Protein AF-A0A530GNJ5-F1 (afdb_monomer_lite)

Sequence (176 aa):
YNTWGGSNHYQGITGPNRDQYATIVSTQRPWCRGFVVLPKDAPRVPVEVAMPPKTVPRYPHMEWAFATGHSKKYASSGWASYDSHFFRFAERAGYQVDLASQHELHFSPEILDGYECVVFVGHDEYWTWEMRDAVDNYVTRGGHAARFAGNFMWQTRLEDQGRRQVCYKYKARAED

Foldseek 3Di:
DACAPAAAPPFGQDDPRGTDHDLKDFPPGDHFALQADDDPPQDEPPHPDDDDPPDDDDDVNQVVCVVPVGPSCSRVHHCHNKVVVVVVVCVVVPHDDDDDDLLCCQPPLVVLVVDQEDEAMEAQAEHEPSSVVSVVVSVVVPHHYHYNYDNHYWYWDQPPSNRMIGTCDVCVVPPD

Radius of gyration: 18.24 Å; chains: 1; bounding box: 43×44×46 Å

Structure (mmCIF, N/CA/C/O backbone):
data_AF-A0A530GNJ5-F1
#
_entry.id   AF-A0A530GNJ5-F1
#
loop_
_atom_site.group_PDB
_atom_site.id
_atom_site.type_symbol
_atom_site.label_atom_id
_atom_site.label_alt_id
_atom_site.label_comp_id
_atom_site.label_asym_id
_atom_site.label_entity_id
_atom_site.label_seq_id
_atom_site.pdbx_PDB_ins_code
_atom_site.Cartn_x
_atom_site.Cartn_y
_atom_site.Cartn_z
_atom_site.occupancy
_atom_site.B_iso_or_equiv
_atom_site.auth_seq_id
_atom_site.auth_comp_id
_atom_site.auth_asym_id
_atom_site.auth_atom_id
_atom_site.pdbx_PDB_model_num
ATOM 1 N N . TYR A 1 1 ? 4.530 0.815 -5.643 1.00 88.56 1 TYR A N 1
ATOM 2 C CA . TYR A 1 1 ? 4.685 -0.299 -6.611 1.00 88.56 1 TYR A CA 1
ATOM 3 C C . TYR A 1 1 ? 3.999 -0.114 -7.966 1.00 88.56 1 TYR A C 1
ATOM 5 O O . TYR A 1 1 ? 4.352 -0.833 -8.893 1.00 88.56 1 TYR A O 1
ATOM 13 N N . ASN A 1 2 ? 3.062 0.825 -8.126 1.00 88.69 2 ASN A N 1
ATOM 14 C CA . ASN A 1 2 ? 2.397 1.083 -9.409 1.00 88.69 2 ASN A CA 1
ATOM 15 C C . ASN A 1 2 ? 3.415 1.458 -10.513 1.00 88.69 2 ASN A C 1
ATOM 17 O O . ASN A 1 2 ? 4.305 2.269 -10.273 1.00 88.69 2 ASN A O 1
ATOM 21 N N . THR A 1 3 ? 3.333 0.847 -11.696 1.00 86.19 3 THR A N 1
ATOM 22 C CA . THR A 1 3 ? 4.246 1.094 -12.832 1.00 86.19 3 THR A CA 1
ATOM 23 C C . THR A 1 3 ? 3.634 1.972 -13.927 1.00 86.19 3 THR A C 1
ATOM 25 O O . THR A 1 3 ? 4.293 2.251 -14.927 1.00 86.19 3 THR A O 1
ATOM 28 N N . TRP A 1 4 ? 2.390 2.421 -13.754 1.00 87.38 4 TRP A N 1
ATOM 29 C CA . TRP A 1 4 ? 1.721 3.326 -14.682 1.00 87.38 4 TRP A CA 1
ATOM 30 C C . TRP A 1 4 ? 2.436 4.682 -14.745 1.00 87.38 4 TRP A C 1
ATOM 32 O O . TRP A 1 4 ? 2.739 5.283 -13.710 1.00 87.38 4 TRP A O 1
ATOM 42 N N . GLY A 1 5 ? 2.711 5.165 -15.959 1.00 82.19 5 GLY A N 1
ATOM 43 C CA . GLY A 1 5 ? 3.432 6.424 -16.185 1.00 82.19 5 GLY A CA 1
ATOM 44 C C . GLY A 1 5 ? 4.951 6.361 -15.956 1.00 82.19 5 GLY A C 1
ATOM 45 O O . GLY A 1 5 ? 5.602 7.400 -15.932 1.00 82.19 5 GLY A O 1
ATOM 46 N N . GLY A 1 6 ? 5.535 5.167 -15.787 1.00 85.75 6 GLY A N 1
ATOM 47 C CA . GLY A 1 6 ? 6.989 4.957 -15.776 1.00 85.75 6 GLY A CA 1
ATOM 48 C C . GLY A 1 6 ? 7.601 4.857 -14.378 1.00 85.75 6 GLY A C 1
ATOM 49 O O . GLY A 1 6 ? 7.966 3.762 -13.944 1.00 85.75 6 GLY A O 1
ATOM 50 N N . SER A 1 7 ? 7.737 5.981 -13.672 1.00 92.69 7 SER A N 1
ATOM 51 C CA . SER A 1 7 ? 8.475 6.033 -12.399 1.00 92.69 7 SER A CA 1
ATOM 52 C C . SER A 1 7 ? 7.607 5.757 -11.175 1.00 92.69 7 SER A C 1
ATOM 54 O O . SER A 1 7 ? 6.488 6.253 -11.056 1.00 92.69 7 SER A O 1
ATOM 56 N N . ASN A 1 8 ? 8.164 5.038 -10.207 1.00 93.88 8 ASN A N 1
ATOM 57 C CA . ASN A 1 8 ? 7.621 4.849 -8.867 1.00 93.88 8 ASN A CA 1
ATOM 58 C C . ASN A 1 8 ? 8.731 4.933 -7.818 1.00 93.88 8 ASN A C 1
ATOM 60 O O . ASN A 1 8 ? 9.871 5.216 -8.157 1.00 93.88 8 ASN A O 1
ATOM 64 N N . HIS A 1 9 ? 8.407 4.652 -6.559 1.00 94.69 9 HIS A N 1
ATOM 65 C CA . HIS A 1 9 ? 9.316 4.680 -5.408 1.00 94.69 9 HIS A CA 1
ATOM 66 C C . HIS A 1 9 ? 10.415 3.591 -5.378 1.00 94.69 9 HIS A C 1
ATOM 68 O O . HIS A 1 9 ? 11.079 3.404 -4.359 1.00 94.69 9 HIS A O 1
ATOM 74 N N . TYR A 1 10 ? 10.588 2.819 -6.449 1.00 93.38 10 TYR A N 1
ATOM 75 C CA . TYR A 1 10 ? 11.588 1.747 -6.547 1.00 93.38 10 TYR A CA 1
ATOM 76 C C . TYR A 1 10 ? 12.388 1.759 -7.840 1.00 93.38 10 TYR A C 1
ATOM 78 O O . TYR A 1 10 ? 13.480 1.209 -7.893 1.00 93.38 10 TYR A O 1
ATOM 86 N N . GLN A 1 11 ? 11.815 2.311 -8.897 1.00 91.56 11 GLN A N 1
ATOM 87 C CA . GLN A 1 11 ? 12.385 2.303 -10.232 1.00 91.56 11 GLN A CA 1
ATOM 88 C C . GLN A 1 11 ? 1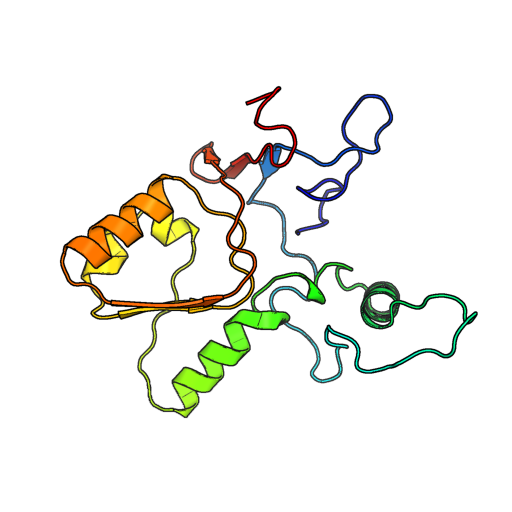1.760 3.441 -11.020 1.00 91.56 11 GLN A C 1
ATOM 90 O O . GLN A 1 11 ? 10.606 3.807 -10.780 1.00 91.56 11 GLN A O 1
ATOM 95 N N . GLY A 1 12 ? 12.478 3.966 -11.996 1.00 92.38 12 GLY A N 1
ATOM 96 C CA . GLY A 1 12 ? 11.933 5.013 -12.830 1.00 92.38 12 GLY A CA 1
ATOM 97 C C . GLY A 1 12 ? 12.936 5.561 -13.815 1.00 92.38 12 GLY A C 1
ATOM 98 O O . GLY A 1 12 ? 13.977 4.967 -14.067 1.00 92.38 12 GLY A O 1
ATOM 99 N N . ILE A 1 13 ? 12.539 6.691 -14.378 1.00 93.62 13 ILE A N 1
ATOM 100 C CA . ILE A 1 13 ? 13.252 7.439 -15.406 1.00 93.62 13 ILE A CA 1
ATOM 101 C C . ILE A 1 13 ? 13.536 8.881 -14.964 1.00 93.62 13 ILE A C 1
ATOM 103 O O . ILE A 1 13 ? 13.618 9.777 -15.804 1.00 93.62 13 ILE A O 1
ATOM 107 N N . THR A 1 14 ? 13.598 9.130 -13.652 1.00 92.75 14 THR A N 1
ATOM 108 C CA . THR A 1 14 ? 13.909 10.456 -13.093 1.00 92.75 14 THR A CA 1
ATOM 109 C C . THR A 1 14 ? 15.426 10.658 -12.985 1.00 92.75 14 THR A C 1
ATOM 111 O O . THR A 1 14 ? 16.207 9.726 -13.187 1.00 92.75 14 THR A O 1
ATOM 114 N N . GLY A 1 15 ? 15.847 11.884 -12.663 1.00 92.00 15 GLY A N 1
ATOM 115 C CA . GLY A 1 15 ? 17.257 12.255 -12.531 1.00 92.00 15 GLY A CA 1
ATOM 116 C C . GLY A 1 15 ? 17.960 12.505 -13.875 1.00 92.00 15 GLY A C 1
ATOM 117 O O . GLY A 1 15 ? 17.386 12.230 -14.932 1.00 92.00 15 GLY A O 1
ATOM 118 N N . PRO A 1 16 ? 19.204 13.025 -13.855 1.00 93.81 16 PRO A N 1
ATOM 119 C CA . PRO A 1 16 ? 19.929 13.427 -15.066 1.00 93.81 16 PRO A CA 1
ATOM 120 C C . PRO A 1 16 ? 20.123 12.293 -16.081 1.00 93.81 16 PRO A C 1
ATOM 122 O O . PRO A 1 16 ? 20.015 12.515 -17.284 1.00 93.81 16 PRO A O 1
ATOM 125 N N . ASN A 1 17 ? 20.336 11.067 -15.592 1.00 95.81 17 ASN A N 1
ATOM 126 C CA . ASN A 1 17 ? 20.572 9.881 -16.422 1.00 95.81 17 ASN A CA 1
ATOM 127 C C . ASN A 1 17 ? 19.295 9.081 -16.728 1.00 95.81 17 ASN A C 1
ATOM 129 O O . ASN A 1 17 ? 19.361 8.064 -17.413 1.00 95.81 17 ASN A O 1
ATOM 133 N N . ARG A 1 18 ? 18.129 9.532 -16.242 1.00 93.62 18 ARG A N 1
ATOM 134 C CA . ARG A 1 18 ? 16.833 8.853 -16.409 1.00 93.62 18 ARG A CA 1
ATOM 135 C C . ARG A 1 18 ? 16.826 7.400 -15.918 1.00 93.62 18 ARG A C 1
ATOM 137 O O . ARG A 1 18 ? 16.245 6.525 -16.557 1.00 93.62 18 ARG A O 1
ATOM 144 N N . ASP A 1 19 ? 17.432 7.164 -14.766 1.00 94.00 19 ASP A N 1
ATOM 145 C CA . ASP A 1 19 ? 17.592 5.850 -14.137 1.00 94.00 19 ASP A CA 1
ATOM 146 C C . ASP A 1 19 ? 17.178 5.837 -12.653 1.00 94.00 19 ASP A C 1
ATOM 148 O O . ASP A 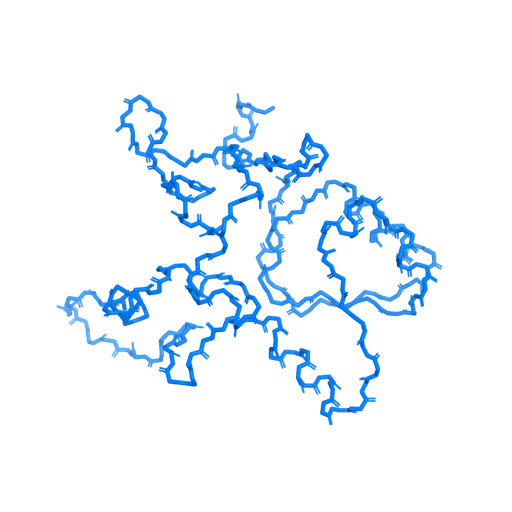1 19 ? 17.343 4.830 -11.961 1.00 94.00 19 ASP A O 1
ATOM 152 N N . GLN A 1 20 ? 16.607 6.936 -12.147 1.00 94.31 20 GLN A N 1
ATOM 153 C CA . GLN A 1 20 ? 16.234 7.069 -10.741 1.00 94.31 20 GLN A CA 1
ATOM 154 C C . GLN A 1 20 ? 14.736 6.838 -10.497 1.00 94.31 20 GLN A C 1
ATOM 156 O O . GLN A 1 20 ? 13.877 6.976 -11.375 1.00 94.31 20 GLN A O 1
ATOM 161 N N . TYR A 1 21 ? 14.417 6.471 -9.254 1.00 95.38 21 TYR A N 1
ATOM 162 C CA . TYR A 1 21 ? 13.046 6.367 -8.764 1.00 95.38 21 TYR A CA 1
ATOM 163 C C . TYR A 1 21 ? 12.439 7.758 -8.522 1.00 95.38 21 TYR A C 1
ATOM 165 O O . TYR A 1 21 ? 13.146 8.748 -8.328 1.00 95.38 21 TYR A O 1
ATOM 173 N N . ALA A 1 22 ? 11.111 7.850 -8.511 1.00 95.81 22 ALA A N 1
ATOM 174 C CA . ALA A 1 22 ? 10.431 9.098 -8.176 1.00 95.81 22 ALA A CA 1
ATOM 175 C C . ALA A 1 22 ? 10.214 9.207 -6.661 1.00 95.81 22 ALA A C 1
ATOM 177 O O . ALA A 1 22 ? 9.640 8.298 -6.056 1.00 95.81 22 ALA A O 1
ATOM 178 N N . THR A 1 23 ? 10.634 10.323 -6.062 1.00 96.38 23 THR A N 1
ATOM 179 C CA . THR A 1 23 ? 10.291 10.680 -4.674 1.00 96.38 23 THR A CA 1
ATOM 180 C C . THR A 1 23 ? 8.849 11.166 -4.563 1.00 96.38 23 THR A C 1
ATOM 182 O O . THR A 1 23 ? 8.248 11.054 -3.505 1.00 96.38 23 THR A O 1
ATOM 185 N N . ILE A 1 24 ? 8.261 11.626 -5.669 1.00 95.75 24 ILE A N 1
ATOM 186 C CA . ILE A 1 24 ? 6.888 12.120 -5.745 1.00 95.75 24 ILE A CA 1
ATOM 187 C C . ILE A 1 24 ? 6.117 11.318 -6.794 1.00 95.75 24 ILE A C 1
ATOM 189 O O . ILE A 1 24 ? 6.530 11.221 -7.953 1.00 95.75 24 ILE A O 1
ATOM 193 N N . VAL A 1 25 ? 4.976 10.754 -6.411 1.00 95.62 25 VAL A N 1
ATOM 194 C CA . VAL A 1 25 ? 4.067 10.042 -7.319 1.00 95.62 25 VAL A CA 1
ATOM 195 C C . VAL A 1 25 ? 2.633 10.526 -7.131 1.00 95.62 25 VAL A C 1
ATOM 197 O O . VAL A 1 25 ? 2.275 11.056 -6.085 1.00 95.62 25 VAL A O 1
ATOM 200 N N . SER A 1 26 ? 1.796 10.347 -8.153 1.00 95.00 26 SER A N 1
ATOM 201 C CA . SER A 1 26 ? 0.360 10.606 -8.021 1.00 95.00 26 SER A CA 1
ATOM 202 C C . SER A 1 26 ? -0.365 9.337 -7.586 1.00 95.00 26 SER A C 1
ATOM 204 O O . SER A 1 26 ? -0.112 8.264 -8.142 1.00 95.00 26 SER A O 1
ATOM 206 N N . THR A 1 27 ? -1.282 9.472 -6.631 1.00 93.25 27 THR A N 1
ATOM 207 C CA . THR A 1 27 ? -2.192 8.400 -6.195 1.00 93.25 27 THR A CA 1
ATOM 208 C C . THR A 1 27 ? -3.346 8.192 -7.177 1.00 93.25 27 THR A C 1
ATOM 210 O O . THR A 1 27 ? -3.958 7.133 -7.189 1.00 93.25 27 THR A O 1
ATOM 213 N N . GLN A 1 28 ? -3.581 9.155 -8.075 1.00 93.38 28 GLN A N 1
ATOM 214 C CA . GLN A 1 28 ? -4.647 9.138 -9.087 1.00 93.38 28 GLN A CA 1
ATOM 215 C C . GLN A 1 28 ? -4.305 8.282 -10.317 1.00 93.38 28 GLN A C 1
ATOM 217 O O . GLN A 1 28 ? -4.988 8.314 -11.338 1.00 93.38 28 GLN A O 1
ATOM 222 N N . ARG A 1 29 ? -3.204 7.529 -10.259 1.00 93.31 29 ARG A N 1
ATOM 223 C CA . ARG A 1 29 ? -2.799 6.637 -11.345 1.00 93.31 29 ARG A CA 1
ATOM 224 C C . ARG A 1 29 ? -3.687 5.390 -11.340 1.00 93.31 29 ARG A C 1
ATOM 226 O O . ARG A 1 29 ? -3.854 4.795 -10.274 1.00 93.31 29 ARG A O 1
ATOM 233 N N . PRO A 1 30 ? -4.145 4.912 -12.510 1.00 93.06 30 PRO A N 1
ATOM 234 C CA . PRO A 1 30 ? -4.831 3.633 -12.611 1.00 93.06 30 PRO A CA 1
ATOM 235 C C . PRO A 1 30 ? -4.016 2.509 -11.975 1.00 93.06 30 PRO A C 1
ATOM 237 O O . PRO A 1 30 ? -2.782 2.476 -12.073 1.00 93.06 30 PRO A O 1
ATOM 240 N N . TRP A 1 31 ? -4.698 1.560 -11.346 1.00 89.81 31 TRP A N 1
ATOM 241 C CA . TRP A 1 31 ? -4.050 0.348 -10.872 1.00 89.81 31 TRP A CA 1
ATOM 242 C C . TRP A 1 31 ? -3.653 -0.534 -12.045 1.00 89.81 31 TRP A C 1
ATOM 244 O O . TRP A 1 31 ? -4.440 -0.808 -12.951 1.00 89.81 31 TRP A O 1
ATOM 254 N N . CYS A 1 32 ? -2.409 -1.002 -12.025 1.00 91.75 32 CYS A N 1
ATOM 255 C CA . CYS A 1 32 ? -1.972 -1.962 -13.018 1.00 91.75 32 CYS A CA 1
ATOM 256 C C . CYS A 1 32 ? -2.677 -3.311 -12.813 1.00 91.75 32 CYS A C 1
ATOM 258 O O . CYS A 1 32 ? -3.001 -3.709 -11.689 1.00 91.75 32 CYS A O 1
ATOM 260 N N . ARG A 1 33 ? -2.840 -4.058 -13.907 1.00 93.69 33 ARG A N 1
ATOM 261 C CA . ARG A 1 33 ? -3.399 -5.411 -13.883 1.00 93.69 33 ARG A CA 1
ATOM 262 C C . ARG A 1 33 ? -2.627 -6.301 -12.894 1.00 93.69 33 ARG A C 1
ATOM 264 O O . ARG A 1 33 ? -1.393 -6.310 -12.900 1.00 93.69 33 ARG A O 1
ATOM 271 N N . GLY A 1 34 ? -3.362 -7.032 -12.054 1.00 93.81 34 GLY A N 1
ATOM 272 C CA . GLY A 1 34 ? -2.818 -7.926 -11.024 1.00 93.81 34 GLY A CA 1
ATOM 273 C C . GLY A 1 34 ? -2.834 -7.387 -9.591 1.00 93.81 34 GLY A C 1
ATOM 274 O O . GLY A 1 34 ? -2.575 -8.151 -8.672 1.00 93.81 34 GLY A O 1
ATOM 275 N N . PHE A 1 35 ? -3.151 -6.106 -9.373 1.00 94.50 35 PHE A N 1
ATOM 276 C CA . PHE A 1 35 ? -3.226 -5.546 -8.014 1.00 94.50 35 PHE A CA 1
ATOM 277 C C . PHE A 1 35 ? -4.539 -5.894 -7.297 1.00 94.50 35 PHE A C 1
ATOM 279 O O . PHE A 1 35 ? -4.526 -6.168 -6.101 1.00 94.50 35 PHE A O 1
ATOM 286 N N . VAL A 1 36 ? -5.665 -5.907 -8.020 1.00 94.56 36 VAL A N 1
ATOM 287 C CA . VAL A 1 36 ? -7.004 -6.177 -7.448 1.00 94.56 36 VAL A CA 1
ATOM 288 C C . VAL A 1 36 ? -7.473 -7.599 -7.704 1.00 94.56 36 VAL A C 1
ATOM 290 O O . VAL A 1 36 ? -8.058 -8.231 -6.832 1.00 94.56 36 VAL A O 1
ATOM 293 N N . VAL A 1 37 ? -7.192 -8.119 -8.899 1.00 94.88 37 VAL A N 1
ATOM 294 C CA . VAL A 1 37 ? -7.614 -9.453 -9.327 1.00 94.88 37 VAL A CA 1
ATOM 295 C C . VAL A 1 37 ? -6.428 -10.176 -9.943 1.00 94.88 37 VAL A C 1
ATOM 297 O O . VAL A 1 37 ? -5.714 -9.606 -10.772 1.00 94.88 37 VAL A O 1
ATOM 300 N N . LEU A 1 38 ? -6.257 -11.438 -9.553 1.00 95.50 38 LEU A N 1
ATOM 301 C CA . LEU A 1 38 ? -5.320 -12.377 -10.153 1.00 95.50 38 LEU A CA 1
ATOM 302 C C . LEU A 1 38 ? -6.046 -13.677 -10.513 1.00 95.50 38 LEU A C 1
ATOM 304 O O . LEU A 1 38 ? -6.907 -14.120 -9.749 1.00 95.50 38 LEU A O 1
ATOM 308 N N . PRO A 1 39 ? -5.696 -14.304 -11.649 1.00 94.19 39 PRO A N 1
ATOM 309 C CA . PRO A 1 39 ? -6.058 -15.689 -11.924 1.00 94.19 39 PRO A CA 1
ATOM 310 C C . PRO A 1 39 ? -5.577 -16.632 -10.813 1.00 94.19 39 PRO A C 1
ATOM 312 O O . PRO A 1 39 ? -4.549 -16.385 -10.183 1.00 94.19 39 PRO A O 1
ATOM 315 N N . LYS A 1 40 ? -6.302 -17.734 -10.591 1.00 90.31 40 LYS A N 1
ATOM 316 C CA . LYS A 1 40 ? -5.969 -18.733 -9.556 1.00 90.31 40 LYS A CA 1
ATOM 317 C C . LYS A 1 40 ? -4.575 -19.345 -9.757 1.00 90.31 40 LYS A C 1
ATOM 319 O O . LYS A 1 40 ? -3.926 -19.721 -8.788 1.00 90.31 40 LYS A O 1
ATOM 324 N N . ASP A 1 41 ? -4.145 -19.451 -11.006 1.00 90.00 41 ASP A N 1
ATOM 325 C CA . ASP A 1 41 ? -2.872 -20.005 -11.462 1.00 90.00 41 ASP A CA 1
ATOM 326 C C . ASP A 1 41 ? -1.756 -18.953 -11.595 1.00 90.00 41 ASP A C 1
ATOM 328 O O . ASP A 1 41 ? -0.646 -19.287 -12.012 1.00 90.00 41 ASP A O 1
ATOM 332 N N . ALA A 1 42 ? -2.010 -17.688 -11.231 1.00 93.31 42 ALA A N 1
ATOM 333 C CA . ALA A 1 42 ? -0.974 -16.662 -11.235 1.00 93.31 42 ALA A CA 1
ATOM 334 C C . ALA A 1 42 ? 0.179 -17.062 -10.288 1.00 93.31 42 ALA A C 1
ATOM 336 O O . ALA A 1 42 ? -0.071 -17.356 -9.113 1.00 93.31 42 ALA A O 1
ATOM 337 N N . PRO A 1 43 ? 1.447 -17.037 -10.743 1.00 91.94 43 PRO A N 1
ATOM 338 C CA . PRO A 1 43 ? 2.577 -17.426 -9.908 1.00 91.94 43 PRO A CA 1
ATOM 339 C C . PRO A 1 43 ? 2.684 -16.567 -8.647 1.00 91.94 43 PRO A C 1
ATOM 341 O O . PRO A 1 43 ? 2.436 -15.358 -8.674 1.00 91.94 43 PRO A O 1
ATOM 344 N N . ARG A 1 44 ? 3.102 -17.185 -7.544 1.00 88.44 44 ARG A N 1
ATOM 345 C CA . ARG A 1 44 ? 3.287 -16.536 -6.241 1.00 88.44 44 ARG A CA 1
ATOM 346 C C . ARG A 1 44 ? 4.772 -16.395 -5.917 1.00 88.44 44 ARG A C 1
ATOM 348 O O . ARG A 1 44 ? 5.614 -17.068 -6.510 1.00 88.44 44 ARG A O 1
ATOM 355 N N . VAL A 1 45 ? 5.084 -15.495 -4.988 1.00 87.00 45 VAL A N 1
ATOM 356 C CA . VAL A 1 45 ? 6.427 -15.346 -4.413 1.00 87.00 45 VAL A CA 1
ATOM 357 C C . VAL A 1 45 ? 6.373 -15.599 -2.896 1.00 87.00 45 VAL A C 1
ATOM 359 O O . VAL A 1 45 ? 5.380 -15.204 -2.281 1.00 87.00 45 VAL A O 1
ATOM 362 N N . PRO A 1 46 ? 7.404 -16.221 -2.287 1.00 81.06 46 PRO A N 1
ATOM 363 C CA . PRO A 1 46 ? 8.615 -16.737 -2.931 1.00 81.06 46 PRO A CA 1
ATOM 364 C C . PRO A 1 46 ? 8.316 -17.918 -3.864 1.00 81.06 46 PRO A C 1
ATOM 366 O O . PRO A 1 46 ? 7.349 -18.648 -3.677 1.00 81.06 46 PRO A O 1
ATOM 369 N N . VAL A 1 47 ? 9.121 -18.055 -4.919 1.00 75.25 47 VAL A N 1
ATOM 370 C CA . VAL A 1 47 ? 8.996 -19.176 -5.857 1.00 75.25 47 VAL A CA 1
ATOM 371 C C . VAL A 1 47 ? 9.635 -20.396 -5.199 1.00 75.25 47 VAL A C 1
ATOM 373 O O . VAL A 1 47 ? 10.798 -20.335 -4.814 1.00 75.25 47 VAL A O 1
ATOM 376 N N . GLU A 1 48 ? 8.904 -21.502 -5.097 1.00 73.56 48 GLU A N 1
ATOM 377 C CA . GLU A 1 48 ? 9.387 -22.752 -4.477 1.00 73.56 48 GLU A CA 1
ATOM 378 C C . GLU A 1 48 ? 10.388 -23.532 -5.356 1.00 73.56 48 GLU A C 1
ATOM 380 O O . GLU A 1 48 ? 10.837 -24.621 -5.008 1.00 73.56 48 GLU A O 1
ATOM 385 N N . VAL A 1 49 ? 10.759 -22.982 -6.513 1.00 73.56 49 VAL A N 1
ATOM 386 C CA . VAL A 1 49 ? 11.668 -23.618 -7.468 1.00 73.56 49 VAL A CA 1
ATOM 387 C C . VAL A 1 49 ? 13.110 -23.292 -7.094 1.00 73.56 49 VAL A C 1
ATOM 389 O O . VAL A 1 49 ? 13.586 -22.177 -7.312 1.00 73.56 49 VAL A O 1
ATOM 392 N N . ALA A 1 50 ? 13.826 -24.288 -6.574 1.00 76.38 50 ALA A N 1
ATOM 393 C CA . ALA A 1 50 ? 15.275 -24.234 -6.441 1.00 76.38 50 ALA A CA 1
ATOM 394 C C . ALA A 1 50 ? 15.924 -24.533 -7.800 1.00 76.38 50 ALA A C 1
ATOM 396 O O . ALA A 1 50 ? 15.714 -25.597 -8.383 1.00 76.38 50 ALA A O 1
ATOM 397 N N . MET A 1 51 ? 16.722 -23.595 -8.306 1.00 79.31 51 MET A N 1
ATOM 398 C CA . MET A 1 51 ? 17.470 -23.791 -9.545 1.00 79.31 51 MET A CA 1
ATOM 399 C C . MET A 1 51 ? 18.867 -24.357 -9.243 1.00 79.31 51 MET A C 1
ATOM 401 O O . MET A 1 51 ? 19.513 -23.885 -8.303 1.00 79.31 51 MET A O 1
ATOM 405 N N . PRO A 1 52 ? 19.363 -25.340 -10.020 1.00 86.88 52 PRO A N 1
ATOM 406 C CA . PRO A 1 52 ? 20.728 -25.833 -9.877 1.00 86.88 52 PRO A CA 1
ATOM 407 C C . PRO A 1 52 ? 21.779 -24.712 -9.940 1.00 86.88 52 PRO A C 1
ATOM 409 O O . PRO A 1 52 ? 21.600 -23.728 -10.664 1.00 86.88 52 PRO A O 1
ATOM 412 N N . PRO A 1 53 ? 22.922 -24.853 -9.247 1.00 89.38 53 PRO A N 1
ATOM 413 C CA . PRO A 1 53 ? 24.027 -23.915 -9.395 1.00 89.38 53 PRO A CA 1
ATOM 414 C C . PRO A 1 53 ? 24.411 -23.711 -10.867 1.00 89.38 53 PRO A C 1
ATOM 416 O O . PRO A 1 53 ? 24.441 -24.662 -11.647 1.00 89.38 53 PRO A O 1
ATOM 419 N N . LYS A 1 54 ? 24.766 -22.471 -11.229 1.00 89.44 54 LYS A N 1
ATOM 420 C CA . LYS A 1 54 ? 25.184 -22.055 -12.586 1.00 89.44 54 LYS A CA 1
ATOM 421 C C . LYS A 1 54 ? 24.087 -22.082 -13.661 1.00 89.44 54 LYS A C 1
ATOM 423 O O . LYS A 1 54 ? 24.396 -21.929 -14.840 1.00 89.44 54 LYS A O 1
ATOM 428 N N . THR A 1 55 ? 22.815 -22.217 -13.295 1.00 90.44 55 THR A N 1
ATOM 429 C CA . THR A 1 55 ? 21.716 -21.965 -14.238 1.00 90.44 55 THR A CA 1
ATOM 430 C C . THR A 1 55 ? 21.514 -20.472 -14.463 1.00 90.44 55 THR A C 1
ATOM 432 O O . THR A 1 55 ? 21.740 -19.668 -13.557 1.00 90.44 55 THR A O 1
ATOM 435 N N . VAL A 1 56 ? 20.993 -20.106 -15.635 1.00 88.69 56 VAL A N 1
ATOM 436 C CA . VAL A 1 56 ? 20.537 -18.736 -15.901 1.00 88.69 56 VAL A CA 1
ATOM 437 C C . VAL A 1 56 ? 19.439 -18.361 -14.891 1.00 88.69 56 VAL A C 1
ATOM 439 O O . VAL A 1 56 ? 18.460 -19.105 -14.788 1.00 88.69 56 VAL A O 1
ATOM 442 N N . PRO A 1 57 ? 19.563 -17.239 -14.153 1.00 85.69 57 PRO A N 1
ATOM 443 C CA . PRO A 1 57 ? 18.518 -16.779 -13.248 1.00 85.69 57 PRO A CA 1
ATOM 444 C C . PRO A 1 57 ? 17.204 -16.543 -13.992 1.00 85.69 57 PRO A C 1
ATOM 446 O O . PRO A 1 57 ? 17.172 -15.886 -15.033 1.00 85.69 57 PRO A O 1
ATOM 449 N N . ARG A 1 58 ? 16.115 -17.078 -13.444 1.00 86.06 58 ARG A N 1
ATOM 450 C CA . ARG A 1 58 ? 14.758 -16.912 -13.969 1.00 86.06 58 ARG A CA 1
ATOM 451 C C . ARG A 1 58 ? 13.882 -16.272 -12.909 1.00 86.06 58 ARG A C 1
ATOM 453 O O . ARG A 1 58 ? 14.067 -16.506 -11.716 1.00 86.06 58 ARG A O 1
ATOM 460 N N . TYR A 1 59 ? 12.894 -15.506 -13.354 1.00 88.12 59 TYR A N 1
ATOM 461 C CA . TYR A 1 59 ? 11.903 -14.885 -12.479 1.00 88.12 59 TYR A CA 1
ATOM 462 C C . TYR A 1 59 ? 10.508 -15.274 -12.967 1.00 88.12 59 TYR A C 1
ATOM 464 O O . TYR A 1 59 ? 9.849 -14.452 -13.604 1.00 88.12 59 TYR A O 1
ATOM 472 N N . PRO A 1 60 ? 10.033 -16.503 -12.677 1.00 89.88 60 PRO A N 1
ATOM 473 C CA . PRO A 1 60 ? 8.802 -17.033 -13.268 1.00 89.88 60 PRO A CA 1
ATOM 474 C C . PRO A 1 60 ? 7.591 -16.107 -13.116 1.00 89.88 60 PRO A C 1
ATOM 476 O O . PRO A 1 60 ? 6.839 -15.911 -14.064 1.00 89.88 60 PRO A O 1
ATOM 479 N N . HIS A 1 61 ? 7.442 -15.464 -11.955 1.00 91.88 61 HIS A N 1
ATOM 480 C CA . HIS A 1 61 ? 6.387 -14.478 -11.719 1.00 91.88 61 HIS A CA 1
ATOM 481 C C . HIS A 1 61 ? 6.508 -13.249 -12.639 1.00 91.88 61 HIS A C 1
ATOM 483 O O . HIS A 1 61 ? 5.516 -12.811 -13.213 1.00 91.88 61 HIS A O 1
ATOM 489 N N . MET A 1 62 ? 7.712 -12.699 -12.840 1.00 92.69 62 MET A N 1
ATOM 490 C CA . MET A 1 62 ? 7.902 -11.559 -13.746 1.00 92.69 62 MET A CA 1
ATOM 491 C C . MET A 1 62 ? 7.716 -11.967 -15.206 1.00 92.69 62 MET A C 1
ATOM 493 O O . MET A 1 62 ? 7.065 -11.245 -15.952 1.00 92.69 62 MET A O 1
ATOM 497 N N . GLU A 1 63 ? 8.252 -13.119 -15.607 1.00 93.88 63 GLU A N 1
ATOM 498 C CA . GLU A 1 63 ? 8.106 -13.667 -16.959 1.00 93.88 63 GLU A CA 1
ATOM 499 C C . GLU A 1 63 ? 6.633 -13.902 -17.307 1.00 93.88 63 GLU A C 1
ATOM 501 O O . GLU A 1 63 ? 6.171 -13.460 -18.359 1.00 93.88 63 GLU A O 1
ATOM 506 N N . TRP A 1 64 ? 5.873 -14.504 -16.388 1.00 94.81 64 TRP A N 1
ATOM 507 C CA . TRP A 1 64 ? 4.425 -14.650 -16.515 1.00 94.81 64 TRP A CA 1
ATOM 508 C C . TRP A 1 64 ? 3.726 -13.295 -16.613 1.00 94.81 64 TRP A C 1
ATOM 510 O O . TRP A 1 64 ? 2.868 -13.112 -17.477 1.00 94.81 64 TRP A O 1
ATOM 520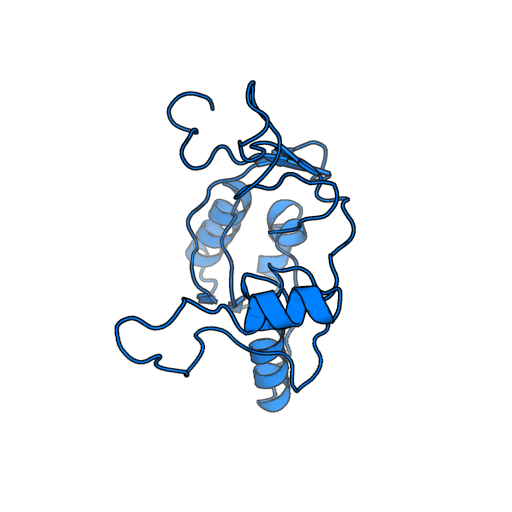 N N . ALA A 1 65 ? 4.103 -12.322 -15.775 1.00 95.19 65 ALA A N 1
ATOM 521 C CA . ALA A 1 65 ? 3.496 -10.995 -15.808 1.00 95.19 65 ALA A CA 1
ATOM 522 C C . ALA A 1 65 ? 3.712 -10.307 -17.160 1.00 95.19 65 ALA A C 1
ATOM 524 O O . ALA A 1 65 ? 2.762 -9.763 -17.722 1.00 95.19 65 ALA A O 1
ATOM 525 N N . PHE A 1 66 ? 4.923 -10.389 -17.717 1.00 94.56 66 PHE A N 1
ATOM 526 C CA . PHE A 1 66 ? 5.215 -9.878 -19.055 1.00 94.56 66 PHE A CA 1
ATOM 527 C C . PHE A 1 66 ? 4.402 -10.598 -20.134 1.00 94.56 66 PHE A C 1
ATOM 529 O O . PHE A 1 66 ? 3.771 -9.932 -20.951 1.00 94.56 66 PHE A O 1
ATOM 536 N N . ALA A 1 67 ? 4.358 -11.933 -20.108 1.00 96.56 67 ALA A N 1
ATOM 537 C CA . ALA A 1 67 ? 3.637 -12.732 -21.101 1.00 96.56 67 ALA A CA 1
ATOM 538 C C . ALA A 1 67 ? 2.116 -12.489 -21.098 1.00 96.56 67 ALA A C 1
ATOM 540 O O . ALA A 1 67 ? 1.453 -12.678 -22.113 1.00 96.56 67 ALA A O 1
ATOM 541 N N . THR A 1 68 ? 1.555 -12.063 -19.965 1.00 95.69 68 THR A N 1
ATOM 542 C CA . THR A 1 68 ? 0.102 -11.917 -19.768 1.00 95.69 68 THR A CA 1
ATOM 543 C C . THR A 1 68 ? -0.362 -10.463 -19.619 1.00 95.69 68 THR A C 1
ATOM 545 O O . THR A 1 68 ? -1.548 -10.204 -19.392 1.00 95.69 68 THR A O 1
ATOM 548 N N . GLY A 1 69 ? 0.555 -9.498 -19.730 1.00 94.06 69 GLY A N 1
ATOM 549 C CA . GLY A 1 69 ? 0.264 -8.070 -19.584 1.00 94.06 69 GLY A CA 1
ATOM 550 C C . GLY A 1 69 ? -0.101 -7.640 -18.157 1.00 94.06 69 GLY A C 1
ATOM 551 O O . GLY A 1 69 ? -0.801 -6.643 -17.974 1.00 94.06 69 GLY A O 1
ATOM 552 N N . HIS A 1 70 ? 0.332 -8.385 -17.137 1.00 94.81 70 HIS A N 1
ATOM 553 C CA . HIS A 1 70 ? 0.218 -7.969 -15.738 1.00 94.81 70 HIS A CA 1
ATOM 554 C C . HIS A 1 70 ? 1.390 -7.069 -15.340 1.00 94.81 70 HIS A C 1
ATOM 556 O O . HIS A 1 70 ? 2.462 -7.077 -15.948 1.00 94.81 70 HIS A O 1
ATOM 562 N N . SER A 1 71 ? 1.212 -6.275 -14.283 1.00 93.00 71 SER A N 1
ATOM 563 C CA . SER A 1 71 ? 2.337 -5.526 -13.726 1.00 93.00 71 SER A CA 1
ATOM 564 C C . SER A 1 71 ? 3.392 -6.488 -13.220 1.00 93.00 71 SER A C 1
ATOM 566 O O . SER A 1 71 ? 3.072 -7.331 -12.397 1.00 93.00 71 SER A O 1
ATOM 568 N N . LYS A 1 72 ? 4.670 -6.284 -13.544 1.00 91.06 72 LYS A N 1
ATOM 569 C CA . LYS A 1 72 ? 5.764 -7.032 -12.895 1.00 91.06 72 LYS A CA 1
ATOM 570 C C . LYS A 1 72 ? 5.810 -6.877 -11.364 1.00 91.06 72 LYS A C 1
ATOM 572 O O . LYS A 1 72 ? 6.551 -7.592 -10.701 1.00 91.06 72 LYS A O 1
ATOM 577 N N . LYS A 1 73 ? 5.065 -5.914 -10.802 1.00 92.50 73 LYS A N 1
ATOM 578 C CA . LYS A 1 73 ? 4.933 -5.674 -9.359 1.00 92.50 73 LYS A CA 1
ATOM 579 C C . LYS A 1 73 ? 3.666 -6.282 -8.742 1.00 92.50 73 LYS A C 1
ATOM 581 O O . LYS A 1 73 ? 3.449 -6.074 -7.554 1.00 92.50 73 LYS A O 1
ATOM 586 N N . TYR A 1 74 ? 2.863 -7.044 -9.495 1.00 93.31 74 TYR A N 1
ATOM 587 C CA . TYR A 1 74 ? 1.644 -7.686 -8.974 1.00 93.31 74 TYR A CA 1
ATOM 588 C C . TYR A 1 74 ? 1.921 -8.567 -7.747 1.00 93.31 74 TYR A C 1
ATOM 590 O O . TYR A 1 74 ? 1.120 -8.621 -6.824 1.00 93.31 74 TYR A O 1
ATOM 598 N N . ALA A 1 75 ? 3.080 -9.227 -7.725 1.00 92.44 75 ALA A N 1
ATOM 599 C CA . ALA A 1 75 ? 3.510 -10.101 -6.641 1.00 92.44 75 ALA A CA 1
ATOM 600 C C . ALA A 1 75 ? 4.280 -9.359 -5.533 1.00 92.44 75 ALA A C 1
ATOM 602 O O . ALA A 1 75 ? 4.761 -9.993 -4.606 1.00 92.44 75 ALA A O 1
ATOM 603 N N . SER A 1 76 ? 4.459 -8.036 -5.641 1.00 91.31 76 SER A N 1
ATOM 604 C CA . SER A 1 76 ? 5.147 -7.226 -4.624 1.00 91.31 76 SER A CA 1
ATOM 605 C C . SER A 1 76 ? 4.190 -6.516 -3.671 1.00 91.31 76 SER A C 1
ATOM 607 O O . SER A 1 76 ? 4.604 -6.159 -2.580 1.00 91.31 76 SER A O 1
ATOM 609 N N . SER A 1 77 ? 2.945 -6.267 -4.085 1.00 90.38 77 SER A N 1
ATOM 610 C CA . SER A 1 77 ? 1.936 -5.560 -3.287 1.00 90.38 77 SER A CA 1
ATOM 611 C C . SER A 1 77 ? 0.538 -5.772 -3.868 1.00 90.38 77 SER A C 1
ATOM 613 O O . SER A 1 77 ? 0.418 -6.093 -5.051 1.00 90.38 77 SER A O 1
ATOM 615 N N . GLY A 1 78 ? -0.498 -5.446 -3.099 1.00 91.06 78 GLY A N 1
ATOM 616 C CA . GLY A 1 78 ? -1.864 -5.289 -3.595 1.00 91.06 78 GLY A CA 1
ATOM 617 C C . GLY A 1 78 ? -2.838 -6.342 -3.076 1.00 91.06 78 GLY A C 1
ATOM 618 O O . GLY A 1 78 ? -2.450 -7.457 -2.722 1.00 91.06 78 GLY A O 1
ATOM 619 N N . TRP A 1 79 ? -4.118 -5.969 -3.121 1.00 93.94 79 TRP A N 1
ATOM 620 C CA . TRP A 1 79 ? -5.255 -6.721 -2.597 1.00 93.94 79 TRP A CA 1
ATOM 621 C C . TRP A 1 79 ? -5.272 -8.189 -3.028 1.00 93.94 79 TRP A C 1
ATOM 623 O O . TRP A 1 79 ? -5.378 -9.089 -2.192 1.00 93.94 79 TRP A O 1
ATOM 633 N N . ALA A 1 80 ? -5.120 -8.450 -4.329 1.00 95.06 80 ALA A N 1
ATOM 634 C CA . ALA A 1 80 ? -5.133 -9.810 -4.867 1.00 95.06 80 ALA A CA 1
ATOM 635 C C . ALA A 1 80 ? -4.020 -10.679 -4.284 1.00 95.06 80 ALA A C 1
ATOM 637 O O . ALA A 1 80 ? -4.203 -11.882 -4.120 1.00 95.06 80 ALA A O 1
ATOM 638 N N . SER A 1 81 ? -2.867 -10.069 -4.007 1.00 93.44 81 SER A N 1
ATOM 639 C CA . SER A 1 81 ? -1.678 -10.794 -3.597 1.00 93.44 81 SER A CA 1
ATOM 640 C C . SER A 1 81 ? -1.583 -11.006 -2.093 1.00 93.44 81 SER A C 1
ATOM 642 O O . SER A 1 81 ? -0.922 -11.960 -1.687 1.00 93.44 81 SER A O 1
ATOM 644 N N . TYR A 1 82 ? -2.190 -10.159 -1.266 1.00 93.44 82 TYR A N 1
ATOM 645 C CA . TYR A 1 82 ? -1.994 -10.231 0.180 1.00 93.44 82 TYR A CA 1
ATOM 646 C C . TYR A 1 82 ? -3.307 -10.100 0.949 1.00 93.44 82 TYR A C 1
ATOM 648 O O . TYR A 1 82 ? -3.824 -11.093 1.460 1.00 93.44 82 TYR A O 1
ATOM 656 N N . ASP A 1 83 ? -3.856 -8.893 0.993 1.00 94.19 83 ASP A N 1
ATOM 657 C CA . ASP A 1 83 ? -4.947 -8.455 1.865 1.00 94.19 83 ASP A CA 1
ATOM 658 C C . ASP A 1 83 ? -6.187 -9.353 1.734 1.00 94.19 83 ASP A C 1
ATOM 660 O O . ASP A 1 83 ? -6.766 -9.822 2.718 1.00 94.19 83 ASP A O 1
ATOM 664 N N . SER A 1 84 ? -6.535 -9.697 0.491 1.00 94.81 84 SER A N 1
ATOM 665 C CA . SER A 1 84 ? -7.745 -10.454 0.177 1.00 94.81 84 SER A CA 1
ATOM 666 C C . SER A 1 84 ? -7.723 -11.905 0.666 1.00 94.81 84 SER A C 1
ATOM 668 O O . SER A 1 84 ? -8.772 -12.551 0.723 1.00 94.81 84 SER A O 1
ATOM 670 N N . HIS A 1 85 ? -6.553 -12.457 1.001 1.00 94.06 85 HIS A N 1
ATOM 671 C CA . HIS A 1 85 ? -6.465 -13.792 1.589 1.00 94.06 85 HIS A CA 1
ATOM 672 C C . HIS A 1 85 ? -6.920 -13.784 3.045 1.00 94.06 85 HIS A C 1
ATOM 674 O O . HIS A 1 85 ? -7.691 -14.664 3.436 1.00 94.06 85 HIS A O 1
ATOM 680 N N . PHE A 1 86 ? -6.486 -12.781 3.814 1.00 95.81 86 PHE A N 1
ATOM 681 C CA . PHE A 1 86 ? -6.914 -12.608 5.197 1.00 95.81 86 PHE A CA 1
ATOM 682 C C . PHE A 1 86 ? -8.392 -12.246 5.260 1.00 95.81 86 PHE A C 1
ATOM 684 O O . PHE A 1 86 ? -9.119 -12.885 6.006 1.00 95.81 86 PHE A O 1
ATOM 691 N N . PHE A 1 87 ? -8.851 -11.303 4.430 1.00 96.19 87 PHE A N 1
ATOM 692 C CA . PHE A 1 87 ? -10.261 -10.905 4.392 1.00 96.19 87 PHE A CA 1
ATOM 693 C C . PHE A 1 87 ? -11.180 -12.115 4.181 1.00 96.19 87 PHE A C 1
ATOM 695 O O . PHE A 1 87 ? -12.037 -12.404 5.008 1.00 96.19 87 PHE A O 1
ATOM 702 N N . ARG A 1 88 ? -10.906 -12.930 3.153 1.00 95.56 88 ARG A N 1
ATOM 703 C CA . ARG A 1 88 ? -11.695 -14.145 2.903 1.00 95.56 88 ARG A CA 1
ATOM 704 C C . ARG A 1 88 ? -11.552 -15.192 4.008 1.00 95.56 88 ARG A C 1
ATOM 706 O O . ARG A 1 88 ? -12.442 -16.019 4.174 1.00 95.56 88 ARG A O 1
ATOM 713 N N . PHE A 1 89 ? -10.410 -15.256 4.693 1.00 97.31 89 PHE A N 1
ATOM 714 C CA . PHE A 1 89 ? -10.264 -16.107 5.875 1.00 97.31 89 PHE A CA 1
ATOM 715 C C . PHE A 1 89 ? -11.165 -15.613 7.009 1.00 97.31 89 PHE A C 1
ATOM 717 O O . PHE A 1 89 ? -11.892 -16.426 7.570 1.00 97.31 89 PHE A O 1
ATOM 724 N N . ALA A 1 90 ? -11.155 -14.310 7.291 1.00 97.25 90 ALA A N 1
ATOM 725 C CA . ALA A 1 90 ? -11.945 -13.702 8.347 1.00 97.25 90 ALA A CA 1
ATOM 726 C C . ALA A 1 90 ? -13.448 -13.917 8.111 1.00 97.25 90 ALA A C 1
ATOM 728 O O . ALA A 1 90 ? -14.139 -14.411 8.999 1.00 97.25 90 ALA A O 1
ATOM 729 N N . GLU A 1 91 ? -13.921 -13.685 6.882 1.00 96.38 91 GLU A N 1
ATOM 730 C CA . GLU A 1 91 ? -15.309 -13.967 6.493 1.00 96.38 91 GLU A CA 1
ATOM 731 C C . GLU A 1 91 ? -15.673 -15.446 6.703 1.00 96.38 91 GLU A C 1
ATOM 733 O O . GLU A 1 91 ? -16.690 -15.762 7.317 1.00 96.38 91 GLU A O 1
ATOM 738 N N . ARG A 1 92 ? -14.822 -16.382 6.249 1.00 97.94 92 ARG A N 1
ATOM 739 C CA . ARG A 1 92 ? -15.062 -17.827 6.439 1.00 97.94 92 ARG A CA 1
ATOM 740 C C . ARG A 1 92 ? -15.032 -18.257 7.904 1.00 97.94 92 ARG A C 1
ATOM 742 O O . ARG A 1 92 ? -15.663 -19.252 8.243 1.00 97.94 92 ARG A O 1
ATOM 749 N N . ALA A 1 93 ? -14.280 -17.553 8.744 1.00 97.94 93 ALA A N 1
ATOM 750 C CA . ALA A 1 93 ? -14.216 -17.794 10.180 1.00 97.94 93 ALA A CA 1
ATOM 751 C C . ALA A 1 93 ? -15.385 -17.145 10.949 1.00 97.94 93 ALA A C 1
ATOM 753 O O . ALA A 1 93 ? -15.504 -17.365 12.151 1.00 97.94 93 ALA A O 1
ATOM 754 N N . GLY A 1 94 ? -16.263 -16.396 10.270 1.00 97.75 94 GLY A N 1
ATOM 755 C CA . GLY A 1 94 ? -17.461 -15.793 10.857 1.00 97.75 94 GLY A CA 1
ATOM 756 C C . GLY A 1 94 ? -17.248 -14.408 11.470 1.00 97.75 94 GLY A C 1
ATOM 757 O O . GLY A 1 94 ? -18.143 -13.915 12.156 1.00 97.75 94 GLY A O 1
ATOM 758 N N . TYR A 1 95 ? -16.099 -13.768 11.234 1.00 96.94 95 TYR A N 1
ATOM 759 C CA . TYR A 1 95 ? -15.873 -12.395 11.678 1.00 96.94 95 TYR A CA 1
ATOM 760 C C . TYR A 1 95 ? -16.668 -11.413 10.813 1.00 96.94 95 TYR A C 1
ATOM 762 O O . TYR A 1 95 ? -16.637 -11.494 9.585 1.00 96.94 95 TYR A O 1
ATOM 770 N N . GLN A 1 96 ? -17.342 -10.463 11.461 1.00 95.62 96 GLN A N 1
ATOM 771 C CA . GLN A 1 96 ? -17.881 -9.280 10.794 1.00 95.62 96 GLN A CA 1
ATOM 772 C C . GLN A 1 96 ? -16.734 -8.286 10.638 1.00 95.62 96 GLN A C 1
ATOM 774 O O . GLN A 1 96 ? -16.137 -7.876 11.633 1.00 95.62 96 GLN A O 1
ATOM 779 N N . VAL A 1 97 ? -16.375 -7.979 9.396 1.00 94.94 97 VAL A N 1
ATOM 780 C CA . VAL A 1 97 ? -15.214 -7.149 9.083 1.00 94.94 97 VAL A CA 1
ATOM 781 C C . VAL A 1 97 ? -15.601 -6.066 8.094 1.00 94.94 97 VAL A C 1
ATOM 783 O O . VAL A 1 97 ? -16.156 -6.353 7.035 1.00 94.94 97 VAL A O 1
ATOM 786 N N . ASP A 1 98 ? -15.237 -4.837 8.427 1.00 96.50 98 ASP A N 1
ATOM 787 C CA . ASP A 1 98 ? -15.274 -3.714 7.505 1.00 96.50 98 ASP A CA 1
ATOM 788 C C . ASP A 1 98 ? -13.873 -3.472 6.936 1.00 96.50 98 ASP A C 1
ATOM 790 O O . ASP A 1 98 ? -12.851 -3.814 7.541 1.00 96.50 98 ASP A O 1
ATOM 794 N N . LEU A 1 99 ? -13.820 -2.916 5.728 1.00 95.94 99 LEU A N 1
ATOM 795 C CA . LEU A 1 99 ? -12.572 -2.567 5.060 1.00 95.94 99 LEU A CA 1
ATOM 796 C C . LEU A 1 99 ? -12.396 -1.057 5.080 1.00 95.94 99 LEU A C 1
ATOM 798 O O . LEU A 1 99 ? -13.274 -0.328 4.630 1.00 95.94 99 LEU A O 1
ATOM 802 N N . ALA A 1 100 ? -11.223 -0.617 5.521 1.00 96.25 100 ALA A N 1
ATOM 803 C CA . ALA A 1 100 ? -10.791 0.766 5.425 1.00 96.25 100 ALA A CA 1
ATOM 804 C C . ALA A 1 100 ? -9.493 0.847 4.621 1.00 96.25 100 ALA A C 1
ATOM 806 O O . ALA A 1 100 ? -8.601 -0.001 4.725 1.00 96.25 100 ALA A O 1
ATOM 807 N N . SER A 1 101 ? -9.376 1.886 3.808 1.00 94.25 101 SER A N 1
ATOM 808 C CA . SER A 1 101 ? -8.137 2.227 3.126 1.00 94.25 101 SER A CA 1
ATOM 809 C C . SER A 1 101 ? -7.198 3.002 4.052 1.00 94.25 101 SER A C 1
ATOM 811 O O . SER A 1 101 ? -7.624 3.718 4.956 1.00 94.25 101 SER A O 1
ATOM 813 N N . GLN A 1 102 ? -5.893 2.966 3.767 1.00 94.25 102 GLN A N 1
ATOM 814 C CA . GLN A 1 102 ? -4.951 3.864 4.445 1.00 94.25 102 GLN A CA 1
ATOM 815 C C . GLN A 1 102 ? -5.301 5.350 4.230 1.00 94.25 102 GLN A C 1
ATOM 817 O O . GLN A 1 102 ? -4.974 6.177 5.071 1.00 94.25 102 GLN A O 1
ATOM 822 N N . HIS A 1 103 ? -5.968 5.708 3.124 1.00 95.75 103 HIS A N 1
ATOM 823 C CA . HIS A 1 103 ? -6.394 7.094 2.903 1.00 95.75 103 HIS A CA 1
ATOM 824 C C . HIS A 1 103 ? -7.462 7.508 3.919 1.00 95.75 103 HIS A C 1
ATOM 826 O O . HIS A 1 103 ? -7.354 8.593 4.478 1.00 95.75 103 HIS A O 1
ATOM 832 N N . GLU A 1 104 ? -8.434 6.642 4.210 1.00 97.19 104 GLU A N 1
ATOM 833 C CA . GLU A 1 104 ? -9.412 6.891 5.276 1.00 97.19 104 GLU A CA 1
ATOM 834 C C . GLU A 1 104 ? -8.728 6.967 6.639 1.00 97.19 104 GLU A C 1
ATOM 836 O O . GLU A 1 104 ? -8.981 7.908 7.374 1.00 97.19 104 GLU A O 1
ATOM 841 N N . LEU A 1 105 ? -7.774 6.080 6.939 1.00 97.56 105 LEU A N 1
ATOM 842 C CA . LEU A 1 105 ? -6.992 6.172 8.179 1.00 97.56 105 LEU A CA 1
ATOM 843 C C . LEU A 1 105 ? -6.249 7.515 8.322 1.00 97.56 105 LEU A C 1
ATOM 845 O O . LEU A 1 105 ? -6.086 8.018 9.429 1.00 97.56 105 LEU A O 1
ATOM 849 N N . HIS A 1 106 ? -5.777 8.088 7.215 1.00 98.06 106 HIS A N 1
ATOM 850 C CA . HIS A 1 106 ? -5.075 9.369 7.218 1.00 98.06 106 HIS A CA 1
ATOM 851 C C . HIS A 1 106 ? -6.016 10.571 7.353 1.00 98.06 106 HIS A C 1
ATOM 853 O O . HIS A 1 106 ? -5.726 11.483 8.120 1.00 98.06 106 HIS A O 1
ATOM 859 N N . PHE A 1 107 ? -7.104 10.605 6.578 1.00 98.19 107 PHE A N 1
ATOM 860 C CA . PHE A 1 107 ? -7.999 11.768 6.500 1.00 98.19 107 PHE A CA 1
ATOM 861 C C . PHE A 1 107 ? -9.153 11.730 7.504 1.00 98.19 107 PHE A C 1
ATOM 863 O O . PHE A 1 107 ? -9.707 12.781 7.817 1.00 98.19 107 PHE A O 1
ATOM 870 N N . SER A 1 108 ? -9.491 10.543 7.998 1.00 97.94 108 SER A N 1
ATOM 871 C CA . SER A 1 108 ? -10.598 10.272 8.913 1.00 97.94 108 SER A CA 1
ATOM 872 C C . SER A 1 108 ? -10.157 9.291 10.009 1.00 97.94 108 SER A C 1
ATOM 874 O O . SER A 1 108 ? -10.686 8.184 10.099 1.00 97.94 108 SER A O 1
ATOM 876 N N . PRO A 1 109 ? -9.154 9.632 10.842 1.00 97.88 109 PRO A N 1
ATOM 877 C CA . PRO A 1 109 ? -8.649 8.731 11.881 1.00 97.88 109 PRO A CA 1
ATOM 878 C C . PRO A 1 109 ? -9.711 8.337 12.923 1.00 97.88 109 PRO A C 1
ATOM 880 O O . PRO A 1 109 ? -9.576 7.303 13.576 1.00 97.88 109 PRO A O 1
ATOM 883 N N . GLU A 1 110 ? -10.785 9.117 13.059 1.00 97.75 110 GLU A N 1
ATOM 884 C CA . GLU A 1 110 ? -11.946 8.821 13.903 1.00 97.75 110 GLU A CA 1
ATOM 885 C C . GLU A 1 110 ? -12.677 7.529 13.515 1.00 97.75 110 GLU A C 1
ATOM 887 O O . GLU A 1 110 ? -13.406 6.979 14.338 1.00 97.75 110 GLU A O 1
ATOM 892 N N . ILE A 1 111 ? -12.452 6.983 12.310 1.00 97.19 111 ILE A N 1
ATOM 893 C CA . ILE A 1 111 ? -13.002 5.671 11.933 1.00 97.19 111 ILE A CA 1
ATOM 894 C C . ILE A 1 111 ? -12.597 4.578 12.925 1.00 97.19 111 ILE A C 1
ATOM 896 O O . ILE A 1 111 ? -13.342 3.621 13.099 1.00 97.19 111 ILE A O 1
ATOM 900 N N . LEU A 1 112 ? -11.443 4.719 13.590 1.00 98.12 112 LEU A N 1
ATOM 901 C CA . LEU A 1 112 ? -10.947 3.745 14.561 1.00 98.12 112 LEU A CA 1
ATOM 902 C C . LEU A 1 112 ? -11.808 3.689 15.830 1.00 98.12 112 LEU A C 1
ATOM 904 O O . LEU A 1 112 ? -11.873 2.640 16.464 1.00 98.12 112 LEU A O 1
ATOM 908 N N . ASP A 1 113 ? -12.502 4.773 16.185 1.00 96.50 113 ASP A N 1
ATOM 909 C CA . ASP A 1 113 ? -13.313 4.840 17.407 1.00 96.50 113 ASP A CA 1
ATOM 910 C C . ASP A 1 113 ? -14.558 3.933 17.334 1.00 96.50 113 ASP A C 1
ATOM 912 O O . ASP A 1 113 ? -15.150 3.602 18.361 1.00 96.50 113 ASP A O 1
ATOM 916 N N . GLY A 1 114 ? -14.940 3.500 16.127 1.00 96.25 114 GLY A N 1
ATOM 917 C CA . GLY A 1 114 ? -16.033 2.554 15.899 1.00 96.25 114 GLY A CA 1
ATOM 918 C C . GLY A 1 114 ? -15.662 1.080 16.084 1.00 96.25 114 GLY A C 1
ATOM 919 O O . GLY A 1 114 ? -16.551 0.235 15.995 1.00 96.25 114 GLY A O 1
ATOM 920 N N . TYR A 1 115 ? -14.386 0.750 16.327 1.00 97.50 115 TYR A N 1
ATOM 921 C CA . TYR A 1 115 ? -13.911 -0.636 16.339 1.00 97.50 115 TYR A CA 1
ATOM 922 C C . TYR A 1 115 ? -13.103 -0.975 17.591 1.00 97.50 115 TYR A C 1
ATOM 924 O O . TYR A 1 115 ? -12.152 -0.291 17.966 1.00 97.50 115 TYR A O 1
ATOM 932 N N . GLU A 1 116 ? -13.408 -2.123 18.190 1.00 95.94 116 GLU A N 1
ATOM 933 C CA . GLU A 1 116 ? -12.626 -2.680 19.302 1.00 95.94 116 GLU A CA 1
ATOM 934 C C . GLU A 1 116 ? -11.259 -3.211 18.847 1.00 95.94 116 GLU A C 1
ATOM 936 O O . GLU A 1 116 ? -10.316 -3.261 19.637 1.00 95.94 116 GLU A O 1
ATOM 941 N N . CYS A 1 117 ? -11.141 -3.609 17.575 1.00 97.56 117 CYS A N 1
ATOM 942 C CA . CYS A 1 117 ? -9.915 -4.151 17.007 1.00 97.56 117 CYS A CA 1
ATOM 943 C C . CYS A 1 117 ? -9.699 -3.695 15.562 1.00 97.56 117 CYS A C 1
ATOM 945 O O . CYS A 1 117 ? -10.613 -3.740 14.740 1.00 97.56 117 CYS A O 1
ATOM 947 N N . VAL A 1 118 ? -8.460 -3.326 15.244 1.00 97.75 118 VAL A N 1
ATOM 948 C CA . VAL A 1 118 ? -8.015 -2.909 13.913 1.00 97.75 118 VAL A CA 1
ATOM 949 C C . VAL A 1 118 ? -6.924 -3.861 13.442 1.00 97.75 118 VAL A C 1
ATOM 951 O O . VAL A 1 118 ? -5.956 -4.135 14.158 1.00 97.75 118 VAL A O 1
ATOM 954 N N . VAL A 1 119 ? -7.069 -4.373 12.219 1.00 97.12 119 VAL A N 1
ATOM 955 C CA . VAL A 1 119 ? -6.167 -5.383 11.663 1.00 97.12 119 VAL A CA 1
ATOM 956 C C . VAL A 1 119 ? -5.460 -4.863 10.417 1.00 97.12 119 VAL A C 1
ATOM 958 O O . VAL A 1 119 ? -6.094 -4.534 9.419 1.00 97.12 119 VAL A O 1
ATOM 961 N N . PHE A 1 120 ? -4.130 -4.859 10.448 1.00 96.31 120 PHE A N 1
ATOM 962 C CA . PHE A 1 120 ? -3.284 -4.506 9.307 1.00 96.31 120 PHE A CA 1
ATOM 963 C C . PHE A 1 120 ? -2.765 -5.773 8.641 1.00 96.31 120 PHE A C 1
ATOM 965 O O . PHE A 1 120 ? -2.171 -6.626 9.304 1.00 96.31 120 PHE A O 1
ATOM 972 N N . VAL A 1 121 ? -2.960 -5.902 7.330 1.00 95.12 121 VAL A N 1
ATOM 973 C CA . VAL A 1 121 ? -2.684 -7.140 6.593 1.00 95.12 121 VAL A CA 1
ATOM 974 C C . VAL A 1 121 ? -1.760 -6.880 5.412 1.00 95.12 121 VAL A C 1
ATOM 976 O O . VAL A 1 121 ? -1.865 -5.875 4.722 1.00 95.12 121 VAL A O 1
ATOM 979 N N . GLY A 1 122 ? -0.876 -7.835 5.135 1.00 93.44 122 GLY A N 1
ATOM 980 C CA . GLY A 1 122 ? -0.224 -7.927 3.838 1.00 93.44 122 GLY A CA 1
ATOM 981 C C . GLY A 1 122 ? 1.047 -7.101 3.712 1.00 93.44 122 GLY A C 1
ATOM 982 O O . GLY A 1 122 ? 1.981 -7.266 4.495 1.00 93.44 122 GLY A O 1
ATOM 983 N N . HIS A 1 123 ? 1.136 -6.283 2.664 1.00 93.81 123 HIS A N 1
ATOM 984 C CA . HIS A 1 123 ? 2.341 -5.512 2.346 1.00 93.81 123 HIS A CA 1
ATOM 985 C C . HIS A 1 123 ? 2.113 -4.030 2.623 1.00 93.81 123 HIS A C 1
ATOM 987 O O . HIS A 1 123 ? 1.757 -3.252 1.741 1.00 93.81 123 HIS A O 1
ATOM 993 N N . ASP A 1 124 ? 2.294 -3.664 3.886 1.00 92.00 124 ASP A N 1
ATOM 994 C CA . ASP A 1 124 ? 1.828 -2.397 4.439 1.00 92.00 124 ASP A CA 1
ATOM 995 C C . ASP A 1 124 ? 3.001 -1.437 4.684 1.00 92.00 124 ASP A C 1
ATOM 997 O O . ASP A 1 124 ? 3.395 -1.129 5.810 1.00 92.00 124 ASP A O 1
ATOM 1001 N N . GLU A 1 125 ? 3.651 -1.069 3.580 1.00 94.81 125 GLU A N 1
ATOM 1002 C CA . GLU A 1 125 ? 5.004 -0.522 3.598 1.00 94.81 125 GLU A CA 1
ATOM 1003 C C . GLU A 1 125 ? 5.099 0.994 3.837 1.00 94.81 125 GLU A C 1
ATOM 1005 O O . GLU A 1 125 ? 6.062 1.462 4.456 1.00 94.81 125 GLU A O 1
ATOM 1010 N N . TYR A 1 126 ? 4.137 1.758 3.319 1.00 95.69 126 TYR A N 1
ATOM 1011 C CA . TYR A 1 126 ? 4.183 3.219 3.266 1.00 95.69 126 TYR A CA 1
ATOM 1012 C C . TYR A 1 126 ? 3.186 3.809 4.246 1.00 95.69 126 TYR A C 1
ATOM 1014 O O . TYR A 1 126 ? 1.995 3.540 4.136 1.00 95.69 126 TYR A O 1
ATOM 1022 N N . TRP A 1 127 ? 3.666 4.625 5.177 1.00 97.50 127 TRP A N 1
ATOM 1023 C CA . TRP A 1 127 ? 2.839 5.195 6.234 1.00 97.50 127 TRP A CA 1
ATOM 1024 C C . TRP A 1 127 ? 3.159 6.654 6.458 1.00 97.50 127 TRP A C 1
ATOM 1026 O O . TRP A 1 127 ? 4.332 7.034 6.504 1.00 97.50 127 TRP A O 1
ATOM 1036 N N . THR A 1 128 ? 2.120 7.468 6.606 1.00 98.19 128 THR A N 1
ATOM 1037 C CA . THR A 1 128 ? 2.317 8.849 7.033 1.00 98.19 128 THR A CA 1
ATOM 1038 C C . THR A 1 128 ? 2.492 8.931 8.538 1.00 98.19 128 THR A C 1
ATOM 1040 O O . THR A 1 128 ? 2.244 7.963 9.261 1.00 98.19 128 THR A O 1
ATOM 1043 N N . TRP A 1 129 ? 2.961 10.086 9.000 1.00 97.44 129 TRP A N 1
ATOM 1044 C CA . TRP A 1 129 ? 3.044 10.367 10.426 1.00 97.44 129 TRP A CA 1
ATOM 1045 C C . TRP A 1 129 ? 1.649 10.332 11.066 1.00 97.44 129 TRP A C 1
ATOM 1047 O O . TRP A 1 129 ? 1.445 9.653 12.061 1.00 97.44 129 TRP A O 1
ATOM 1057 N N . GLU A 1 130 ? 0.664 10.953 10.420 1.00 98.38 130 GLU A N 1
ATOM 1058 C CA . GLU A 1 130 ? -0.725 11.044 10.881 1.00 98.38 130 GLU A CA 1
ATOM 1059 C C . GLU A 1 130 ? -1.373 9.665 11.051 1.00 98.38 130 GLU A C 1
ATOM 1061 O O . GLU A 1 130 ? -2.059 9.428 12.039 1.00 98.38 130 GLU A O 1
ATOM 1066 N N . MET A 1 131 ? -1.114 8.722 10.136 1.00 98.38 131 MET A N 1
ATOM 1067 C CA . MET A 1 131 ? -1.606 7.347 10.283 1.00 98.38 131 MET A CA 1
ATOM 1068 C C . MET A 1 131 ? -0.991 6.656 11.510 1.00 98.38 131 MET A C 1
ATOM 1070 O O . MET A 1 131 ? -1.675 5.897 12.193 1.00 98.38 131 MET A O 1
ATOM 1074 N N . ARG A 1 132 ? 0.301 6.892 11.789 1.00 97.44 132 ARG A N 1
ATOM 1075 C CA . ARG A 1 132 ? 0.979 6.326 12.968 1.00 97.44 132 ARG A CA 1
ATOM 1076 C C . ARG A 1 132 ? 0.400 6.919 14.246 1.00 97.44 132 ARG A C 1
ATOM 1078 O O . ARG A 1 132 ? -0.029 6.154 15.099 1.00 97.44 132 ARG A O 1
ATOM 1085 N N . ASP A 1 133 ? 0.287 8.244 14.315 1.00 98.12 133 ASP A N 1
ATOM 1086 C CA . ASP A 1 133 ? -0.327 8.944 15.446 1.00 98.12 133 ASP A CA 1
ATOM 1087 C C . ASP A 1 133 ? -1.767 8.476 15.683 1.00 98.12 133 ASP A C 1
ATOM 1089 O O . ASP A 1 133 ? -2.168 8.281 16.827 1.00 98.12 133 ASP A O 1
ATOM 1093 N N . ALA A 1 134 ? -2.557 8.260 14.626 1.00 98.38 134 ALA A N 1
ATOM 1094 C CA . ALA A 1 134 ? -3.920 7.750 14.749 1.00 98.38 134 ALA A CA 1
ATOM 1095 C C . ALA A 1 134 ? -3.955 6.382 15.448 1.00 98.38 134 ALA A C 1
ATOM 1097 O O . ALA A 1 134 ? -4.717 6.190 16.397 1.00 98.38 134 ALA A O 1
ATOM 1098 N N . VAL A 1 135 ? -3.093 5.453 15.023 1.00 97.88 135 VAL A N 1
ATOM 1099 C CA . VAL A 1 135 ? -3.009 4.106 15.605 1.00 97.88 135 VAL A CA 1
ATOM 1100 C C . VAL A 1 135 ? -2.430 4.136 17.019 1.00 97.88 135 VAL A C 1
ATOM 1102 O O . VAL A 1 135 ? -2.975 3.477 17.902 1.00 97.88 135 VAL A O 1
ATOM 1105 N N . ASP A 1 136 ? -1.382 4.920 17.267 1.00 98.00 136 ASP A N 1
ATOM 1106 C CA . ASP A 1 136 ? -0.767 5.045 18.593 1.00 98.00 136 ASP A CA 1
ATOM 1107 C C . ASP A 1 136 ? -1.757 5.640 19.603 1.00 98.00 136 ASP A C 1
ATOM 1109 O O . ASP A 1 136 ? -1.899 5.134 20.720 1.00 98.00 136 ASP A O 1
ATOM 1113 N N . ASN A 1 137 ? -2.512 6.664 19.199 1.00 98.31 137 ASN A N 1
ATOM 1114 C CA . ASN A 1 137 ? -3.561 7.255 20.023 1.00 98.31 137 ASN A CA 1
ATOM 1115 C C . ASN A 1 137 ? -4.713 6.275 20.273 1.00 98.31 137 ASN A C 1
ATOM 1117 O O . ASN A 1 137 ? -5.191 6.177 21.402 1.00 98.31 137 ASN A O 1
ATOM 1121 N N . TYR A 1 138 ? -5.148 5.537 19.249 1.00 98.62 138 TYR A N 1
ATOM 1122 C CA . TYR A 1 138 ? -6.174 4.502 19.377 1.00 98.62 138 TYR A CA 1
ATOM 1123 C C . TYR A 1 138 ? -5.766 3.419 20.388 1.00 98.62 138 TYR A C 1
ATOM 1125 O O . TYR A 1 138 ? -6.516 3.125 21.320 1.00 98.62 138 TYR A O 1
ATOM 1133 N N . VAL A 1 139 ? -4.544 2.892 20.273 1.00 98.38 139 VAL A N 1
ATOM 1134 C CA . VAL A 1 139 ? -4.013 1.881 21.200 1.00 98.38 139 VAL A CA 1
ATOM 1135 C C . VAL A 1 139 ? -3.837 2.451 22.609 1.00 98.38 139 VAL A C 1
ATOM 1137 O O . VAL A 1 139 ? -4.202 1.800 23.585 1.00 98.38 139 VAL A O 1
ATOM 1140 N N . THR A 1 140 ? -3.350 3.689 22.739 1.00 98.31 140 THR A N 1
ATOM 1141 C CA . THR A 1 140 ? -3.194 4.364 24.042 1.00 98.31 140 THR A CA 1
ATOM 1142 C C . THR A 1 140 ? -4.530 4.521 24.774 1.00 98.31 140 THR A C 1
ATOM 1144 O O . THR A 1 140 ? -4.571 4.451 26.002 1.00 98.31 140 THR A O 1
ATOM 1147 N N . ARG A 1 141 ? -5.638 4.682 24.038 1.00 97.62 141 ARG A N 1
ATOM 1148 C CA . ARG A 1 141 ? -7.002 4.731 24.594 1.00 97.62 141 ARG A CA 1
ATOM 1149 C C . ARG 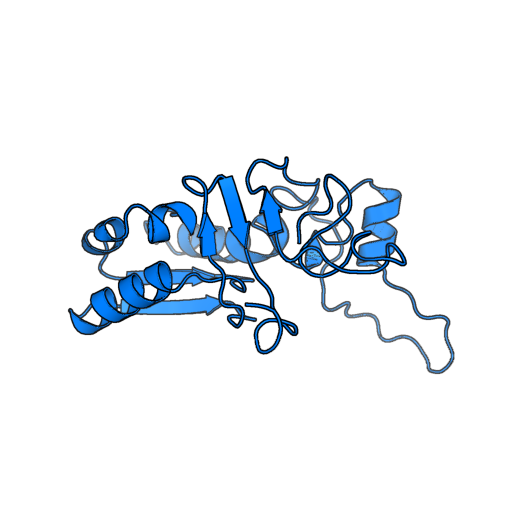A 1 141 ? -7.618 3.352 24.871 1.00 97.62 141 ARG A C 1
ATOM 1151 O O . ARG A 1 141 ? -8.766 3.290 25.301 1.00 97.62 141 ARG A O 1
ATOM 1158 N N . GLY A 1 142 ? -6.873 2.266 24.668 1.00 97.88 142 GLY A N 1
ATOM 1159 C CA . GLY A 1 142 ? -7.307 0.894 24.946 1.00 97.88 142 GLY A CA 1
ATOM 1160 C C . GLY A 1 142 ? -7.755 0.095 23.721 1.00 97.88 142 GLY A C 1
ATOM 1161 O O . GLY A 1 142 ? -8.187 -1.041 23.885 1.00 97.88 142 GLY A O 1
ATOM 1162 N N . GLY A 1 143 ? -7.642 0.651 22.511 1.00 98.31 143 GLY A N 1
ATOM 1163 C CA . GLY A 1 143 ? -7.927 -0.067 21.271 1.00 98.31 143 GLY A CA 1
ATOM 1164 C C . GLY A 1 143 ? -6.944 -1.210 20.999 1.00 98.31 143 GLY A C 1
ATOM 1165 O O . GLY A 1 143 ? -5.785 -1.180 21.427 1.00 98.31 143 GLY A O 1
ATOM 1166 N N . HIS A 1 144 ? -7.381 -2.228 20.255 1.00 98.44 144 HIS A N 1
ATOM 1167 C CA . HIS A 1 144 ? -6.548 -3.385 19.929 1.00 98.44 144 HIS A CA 1
ATOM 1168 C C . HIS A 1 144 ? -6.051 -3.330 18.485 1.00 98.44 144 HIS A C 1
ATOM 1170 O O . HIS A 1 144 ? -6.835 -3.258 17.548 1.00 98.44 144 HIS A O 1
ATOM 1176 N N . ALA A 1 145 ? -4.738 -3.421 18.281 1.00 97.31 145 ALA A N 1
ATOM 1177 C CA . ALA A 1 145 ? -4.149 -3.490 16.947 1.00 97.31 145 ALA A CA 1
ATOM 1178 C C . ALA A 1 145 ? -3.498 -4.859 16.713 1.00 97.31 145 ALA A C 1
ATOM 1180 O O . ALA A 1 145 ? -2.620 -5.275 17.472 1.00 97.31 145 ALA A O 1
ATOM 1181 N N . ALA A 1 146 ? -3.887 -5.544 15.638 1.00 96.56 146 ALA A N 1
ATOM 1182 C CA . ALA A 1 146 ? -3.251 -6.779 15.188 1.00 96.56 146 ALA A CA 1
ATOM 1183 C C . ALA A 1 146 ? -2.561 -6.561 13.838 1.00 96.56 146 ALA A C 1
ATOM 1185 O O . ALA A 1 146 ? -3.141 -6.008 12.905 1.00 96.56 146 ALA A O 1
ATOM 1186 N N . ARG A 1 147 ? -1.309 -7.010 13.706 1.00 94.75 147 ARG A N 1
ATOM 1187 C CA . ARG A 1 147 ? -0.520 -6.816 12.484 1.00 94.75 147 ARG A CA 1
ATOM 1188 C C . ARG A 1 147 ? -0.119 -8.150 11.867 1.00 94.75 147 ARG A C 1
ATOM 1190 O O . ARG A 1 147 ? 0.841 -8.781 12.292 1.00 94.75 147 ARG A O 1
ATOM 1197 N N . PHE A 1 148 ? -0.821 -8.523 10.803 1.00 95.50 148 PHE A N 1
ATOM 1198 C CA . PHE A 1 148 ? -0.495 -9.624 9.891 1.00 95.50 148 PHE A CA 1
ATOM 1199 C C . PHE A 1 148 ? 0.101 -9.074 8.587 1.00 95.50 148 PHE A C 1
ATOM 1201 O O . PHE A 1 148 ? -0.234 -9.510 7.483 1.00 95.50 148 PHE A O 1
ATOM 1208 N N . ALA A 1 149 ? 0.959 -8.062 8.725 1.00 93.62 149 ALA A N 1
ATOM 1209 C CA . ALA A 1 149 ? 1.570 -7.331 7.628 1.00 93.62 149 ALA A CA 1
ATOM 1210 C C . ALA A 1 149 ? 3.087 -7.222 7.796 1.00 93.62 149 ALA A C 1
ATOM 1212 O O . ALA A 1 149 ? 3.605 -7.235 8.912 1.00 93.62 149 ALA A O 1
ATOM 1213 N N . GLY A 1 150 ? 3.793 -7.072 6.678 1.00 91.31 150 GLY A N 1
ATOM 1214 C CA . GLY A 1 150 ? 5.245 -6.938 6.626 1.00 91.31 150 GLY A CA 1
ATOM 1215 C C . GLY A 1 150 ? 5.716 -5.687 5.891 1.00 91.31 150 GLY A C 1
ATOM 1216 O O . GLY A 1 150 ? 4.941 -4.992 5.236 1.00 91.31 150 GLY A O 1
ATOM 1217 N N . ASN A 1 151 ? 7.028 -5.448 5.979 1.00 92.00 151 ASN A N 1
ATOM 1218 C CA . ASN A 1 151 ? 7.743 -4.361 5.300 1.00 92.00 151 ASN A CA 1
ATOM 1219 C C . ASN A 1 151 ? 7.298 -2.936 5.689 1.00 92.00 151 ASN A C 1
ATOM 1221 O O . ASN A 1 151 ? 7.459 -2.002 4.913 1.00 92.00 151 ASN A O 1
ATOM 1225 N N . PHE A 1 152 ? 6.758 -2.768 6.896 1.00 89.12 152 PHE A N 1
ATOM 1226 C CA . PHE A 1 152 ? 6.318 -1.495 7.470 1.00 89.12 152 PHE A CA 1
ATOM 1227 C C . PHE A 1 152 ? 7.506 -0.593 7.829 1.00 89.12 152 PHE A C 1
ATOM 1229 O O . PHE A 1 152 ? 8.027 -0.667 8.941 1.00 89.12 152 PHE A O 1
ATOM 1236 N N . MET A 1 153 ? 7.968 0.235 6.887 1.00 90.94 153 MET A N 1
ATOM 1237 C CA . MET A 1 153 ? 9.234 0.960 7.073 1.00 90.94 153 MET A CA 1
ATOM 1238 C C . MET A 1 153 ? 9.268 2.394 6.548 1.00 90.94 153 MET A C 1
ATOM 1240 O O . MET A 1 153 ? 9.967 3.221 7.130 1.00 90.94 153 MET A O 1
ATOM 1244 N N . TRP A 1 154 ? 8.565 2.722 5.460 1.00 96.69 154 TRP A N 1
ATOM 1245 C CA . TRP A 1 154 ? 8.749 4.028 4.830 1.00 96.69 154 TRP A CA 1
ATOM 1246 C C . TRP A 1 154 ? 7.801 5.063 5.405 1.00 96.69 154 TRP A C 1
ATOM 1248 O O . TRP A 1 154 ? 6.582 4.900 5.361 1.00 96.69 154 TRP A O 1
ATOM 1258 N N . GLN A 1 155 ? 8.379 6.168 5.867 1.00 96.44 155 GLN A N 1
ATOM 1259 C CA . GLN A 1 155 ? 7.626 7.385 6.114 1.00 96.44 155 GLN A CA 1
ATOM 1260 C C . GLN A 1 155 ? 7.306 8.071 4.782 1.00 96.44 155 GLN A C 1
ATOM 1262 O O . GLN A 1 155 ? 8.172 8.232 3.915 1.00 96.44 155 GLN A O 1
ATOM 1267 N N . THR A 1 156 ? 6.044 8.443 4.606 1.00 97.75 156 THR A N 1
ATOM 1268 C CA . THR A 1 156 ? 5.543 9.159 3.431 1.00 97.75 156 THR A CA 1
ATOM 1269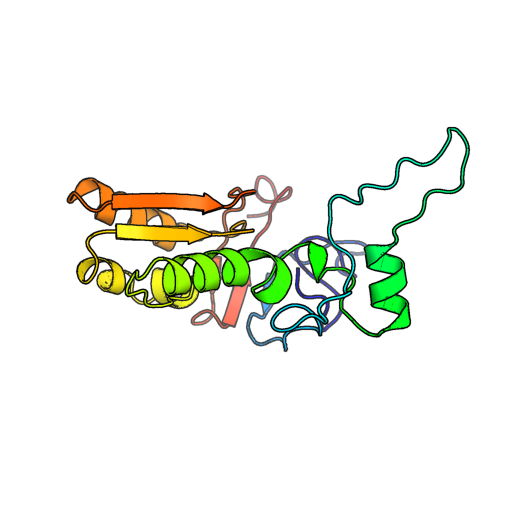 C C . THR A 1 156 ? 4.685 10.345 3.861 1.00 97.75 156 THR A C 1
ATOM 1271 O O . THR A 1 156 ? 4.260 10.422 5.009 1.00 97.75 156 THR A O 1
ATOM 1274 N N . ARG A 1 157 ? 4.424 11.279 2.950 1.00 98.00 157 ARG A N 1
ATOM 1275 C CA . ARG A 1 157 ? 3.417 12.330 3.114 1.00 98.00 157 ARG A CA 1
ATOM 1276 C C . ARG A 1 157 ? 2.365 12.198 2.026 1.00 98.00 157 ARG A C 1
ATOM 1278 O O . ARG A 1 157 ? 2.694 11.848 0.888 1.00 98.00 157 ARG A O 1
ATOM 1285 N N . LEU A 1 158 ? 1.121 12.491 2.382 1.00 98.19 158 LEU A N 1
ATOM 1286 C CA . LEU A 1 158 ? 0.017 12.648 1.445 1.00 98.19 158 LEU A CA 1
ATOM 1287 C C . LEU A 1 158 ? -0.257 14.144 1.278 1.00 98.19 158 LEU A C 1
ATOM 1289 O O . LEU A 1 158 ? -0.835 14.797 2.135 1.00 98.19 158 LEU A O 1
ATOM 1293 N N . GLU A 1 159 ? 0.205 14.694 0.165 1.00 97.75 159 GLU A N 1
ATOM 1294 C CA . GLU A 1 159 ? 0.026 16.094 -0.204 1.00 97.75 159 GLU A CA 1
ATOM 1295 C C . GLU A 1 159 ? -1.130 16.256 -1.195 1.00 97.75 159 GLU A C 1
ATOM 1297 O O . GLU A 1 159 ? -1.610 15.291 -1.799 1.00 97.75 159 GLU A O 1
ATOM 1302 N N . ASP A 1 160 ? -1.541 17.508 -1.412 1.00 97.56 160 ASP A N 1
ATOM 1303 C CA . ASP A 1 160 ? -2.565 17.867 -2.397 1.00 97.56 160 ASP A CA 1
ATOM 1304 C C . ASP A 1 160 ? -3.879 17.095 -2.178 1.00 97.56 160 ASP A C 1
ATOM 1306 O O . ASP A 1 160 ? -4.418 16.470 -3.093 1.00 97.56 160 ASP A O 1
ATOM 1310 N N . GLN A 1 161 ? -4.368 17.093 -0.930 1.00 96.31 161 GLN A N 1
ATOM 1311 C CA . GLN A 1 161 ? -5.572 16.350 -0.526 1.00 96.31 161 GLN A CA 1
ATOM 1312 C C . GLN A 1 161 ? -5.469 14.852 -0.874 1.00 96.31 161 GLN A C 1
ATOM 1314 O O . GLN A 1 161 ? -6.401 14.244 -1.395 1.00 96.31 161 GLN A O 1
ATOM 1319 N N . GLY A 1 162 ? -4.279 14.274 -0.687 1.00 96.44 162 GLY A N 1
ATOM 1320 C CA . GLY A 1 162 ? -4.005 12.862 -0.949 1.00 96.44 162 GLY A CA 1
ATOM 1321 C C . GLY A 1 162 ? -3.758 12.509 -2.411 1.00 96.44 162 GLY A C 1
ATOM 1322 O O . GLY A 1 162 ? -3.469 11.352 -2.707 1.00 96.44 162 GLY A O 1
ATOM 1323 N N . ARG A 1 163 ? -3.809 13.465 -3.350 1.00 96.69 163 ARG A N 1
ATOM 1324 C CA . ARG A 1 163 ? -3.531 13.203 -4.777 1.00 96.69 163 ARG A CA 1
ATOM 1325 C C . ARG A 1 163 ? -2.052 12.979 -5.077 1.00 96.69 163 ARG A C 1
ATOM 1327 O O . ARG A 1 163 ? -1.712 12.433 -6.138 1.00 96.69 163 ARG A O 1
ATOM 1334 N N . ARG A 1 164 ? -1.174 13.392 -4.163 1.00 97.25 164 ARG A N 1
ATOM 1335 C CA . ARG A 1 164 ? 0.277 13.281 -4.284 1.00 97.25 164 ARG A CA 1
ATOM 1336 C C . ARG A 1 164 ? 0.851 12.535 -3.087 1.00 97.25 164 ARG A C 1
ATOM 1338 O O . ARG A 1 164 ? 0.676 12.949 -1.953 1.00 97.25 164 ARG A O 1
ATOM 1345 N N . GLN A 1 165 ? 1.595 11.471 -3.358 1.00 97.38 165 GLN A N 1
ATOM 1346 C CA . GLN A 1 165 ? 2.375 10.760 -2.354 1.00 97.38 165 GLN A CA 1
ATOM 1347 C C . GLN A 1 165 ? 3.848 11.148 -2.488 1.00 97.38 165 GLN A C 1
ATOM 1349 O O . GLN A 1 165 ? 4.428 11.041 -3.574 1.00 97.38 165 GLN A O 1
ATOM 1354 N N . VAL A 1 166 ? 4.448 11.585 -1.382 1.00 98.00 166 VAL A N 1
ATOM 1355 C CA . VAL A 1 166 ? 5.857 11.981 -1.300 1.00 98.00 166 VAL A CA 1
ATOM 1356 C C . VAL A 1 166 ? 6.602 11.024 -0.379 1.00 98.00 166 VAL A C 1
ATOM 1358 O O . VAL A 1 166 ? 6.196 10.796 0.758 1.00 98.00 166 VAL A O 1
ATOM 1361 N N . CYS A 1 167 ? 7.681 10.425 -0.867 1.00 97.44 167 CYS A N 1
ATOM 1362 C CA . CYS A 1 167 ? 8.527 9.510 -0.117 1.00 97.44 167 CYS A CA 1
ATOM 1363 C C . CYS A 1 167 ? 9.960 9.556 -0.659 1.00 97.44 167 CYS A C 1
ATOM 1365 O O . CYS A 1 167 ? 10.256 9.040 -1.742 1.00 97.44 167 CYS A O 1
ATOM 1367 N N . TYR A 1 168 ? 10.867 10.148 0.115 1.00 96.62 168 TYR A N 1
ATOM 1368 C CA . TYR A 1 168 ? 12.273 10.270 -0.268 1.00 96.62 168 TYR A CA 1
ATOM 1369 C C . TYR A 1 168 ? 13.079 8.988 -0.046 1.00 96.62 168 TYR A C 1
ATOM 1371 O O . TYR A 1 168 ? 14.118 8.793 -0.681 1.00 96.62 168 TYR A O 1
ATOM 1379 N N . LYS A 1 169 ? 12.577 8.065 0.782 1.00 95.00 169 LYS A N 1
ATOM 1380 C CA . LYS A 1 169 ? 13.219 6.782 1.103 1.00 95.00 169 LYS A CA 1
ATOM 1381 C C . LYS A 1 169 ? 14.691 6.966 1.489 1.00 95.00 169 LYS A C 1
ATOM 1383 O O . LYS A 1 169 ? 15.013 7.727 2.391 1.00 95.00 169 LYS A O 1
ATOM 1388 N N . TYR A 1 170 ? 15.590 6.304 0.765 1.00 94.00 170 TYR A N 1
ATOM 1389 C CA . TYR A 1 170 ? 17.033 6.322 0.975 1.00 94.00 170 TYR A CA 1
ATOM 1390 C C . TYR A 1 170 ? 17.657 7.722 0.860 1.00 94.00 170 TYR A C 1
ATOM 1392 O O . TYR A 1 170 ? 18.731 7.944 1.406 1.00 94.00 170 TYR A O 1
ATOM 1400 N N . LYS A 1 171 ? 16.989 8.660 0.178 1.00 94.06 171 LYS A N 1
ATOM 1401 C CA . LYS A 1 171 ? 17.451 10.041 -0.015 1.00 94.06 171 LYS A CA 1
ATOM 1402 C C . LYS A 1 171 ? 16.984 11.007 1.075 1.00 94.06 171 LYS A C 1
ATOM 1404 O O . LYS A 1 171 ? 17.450 12.138 1.101 1.00 94.06 171 LYS A O 1
ATOM 1409 N N . ALA A 1 172 ? 16.105 10.570 1.983 1.00 95.00 172 ALA A N 1
ATO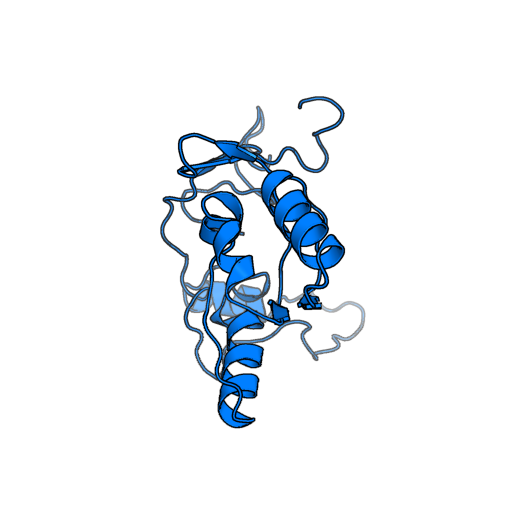M 1410 C CA . ALA A 1 172 ? 15.439 11.460 2.938 1.00 95.00 172 ALA A CA 1
ATOM 1411 C C . ALA A 1 172 ? 16.422 12.296 3.767 1.00 95.00 172 ALA A C 1
ATOM 1413 O O . ALA A 1 172 ? 16.240 13.490 3.908 1.00 95.00 172 ALA A O 1
ATOM 1414 N N . ARG A 1 173 ? 17.532 11.707 4.230 1.00 94.06 173 ARG A N 1
ATOM 1415 C CA . ARG A 1 173 ? 18.527 12.437 5.039 1.00 94.06 173 ARG A CA 1
ATOM 1416 C C . ARG A 1 173 ? 19.208 13.608 4.321 1.00 94.06 173 ARG A C 1
ATOM 1418 O O . ARG A 1 173 ? 19.808 14.434 4.996 1.00 94.06 173 ARG A O 1
ATOM 1425 N N . ALA A 1 174 ? 19.209 13.620 2.991 1.00 95.94 174 ALA A N 1
ATOM 1426 C CA . ALA A 1 174 ? 19.924 14.611 2.192 1.00 95.94 174 ALA A CA 1
ATOM 1427 C C . ALA A 1 174 ? 18.992 15.548 1.410 1.00 95.94 174 ALA A C 1
ATOM 1429 O O . ALA A 1 174 ? 19.424 16.631 1.027 1.00 95.94 174 ALA A O 1
ATOM 1430 N N . GLU A 1 175 ? 17.760 15.121 1.126 1.00 93.56 175 GLU A N 1
ATOM 1431 C CA . GLU A 1 175 ? 16.878 15.770 0.147 1.00 93.56 175 GLU A CA 1
ATOM 1432 C C . GLU A 1 175 ? 15.467 16.099 0.683 1.00 93.56 175 GLU A C 1
ATOM 1434 O O . GLU A 1 175 ? 14.685 16.676 -0.074 1.00 93.56 175 GLU A O 1
ATOM 1439 N N . ASP A 1 176 ? 15.132 15.734 1.930 1.00 87.94 176 ASP A N 1
ATOM 1440 C CA . ASP A 1 176 ? 13.818 15.965 2.566 1.00 87.94 176 ASP A CA 1
ATOM 1441 C C . ASP A 1 176 ? 13.918 16.851 3.817 1.00 87.94 176 ASP A C 1
ATOM 1443 O O . ASP A 1 176 ? 14.848 16.620 4.626 1.00 87.94 176 ASP A O 1
#

Secondary structure (DSSP, 8-state):
---TTS--SSS-SBTTTT-BPPSEEETTSPPPTTSS---TT---SS---PPPTTPPP--HHHHHHHHHT--TTTTTSSTTTTHHHHHHHHHHTT-------HHHHHH-GGGGGG-SEEEEEEE--EE-HHHHHHHHHHHHTT-EEEEEEE---EE-EEETTTTEEE--GGGHHHH-

pLDDT: mean 93.85, std 4.59, range [73.56, 98.62]